Protein AF-A0A958VQB1-F1 (afdb_monomer_lite)

Foldseek 3Di:
DVVVVVVVVVVVVVVVVPDPPVPPDPDDDDDFDWPDKDFDPDDDPPDDGDIDTDTDDPDPPDDDDDDDD

pLDDT: mean 84.02, std 11.59, range [55.5, 96.25]

Sequence (69 aa):
MIKRILILTIVGLFLSACSLDDENNNYGYETLPIKSAVVPSEFQFGSVATVTVTYDLPSGCHHFHSLFY

Structure (mmCIF, N/CA/C/O backbone):
data_AF-A0A958VQB1-F1
#
_entry.id   AF-A0A958VQB1-F1
#
loop_
_atom_site.group_PDB
_atom_site.id
_atom_site.type_symbol
_atom_site.label_atom_id
_atom_site.label_alt_id
_atom_site.label_comp_id
_atom_site.label_asym_id
_atom_site.label_entity_id
_atom_site.label_seq_id
_atom_site.pdbx_PDB_ins_code
_atom_site.Cartn_x
_atom_site.Cartn_y
_atom_site.Cartn_z
_atom_site.occupancy
_atom_site.B_iso_or_equiv
_atom_site.auth_seq_id
_atom_site.auth_comp_id
_atom_site.auth_asym_id
_atom_site.auth_atom_id
_atom_site.pdbx_PDB_model_num
ATOM 1 N N . MET A 1 1 ? 8.845 -25.615 -57.888 1.00 61.16 1 MET A N 1
ATOM 2 C CA . MET A 1 1 ? 7.581 -25.609 -57.114 1.00 61.16 1 MET A CA 1
ATOM 3 C C . MET A 1 1 ? 7.809 -25.661 -55.600 1.00 61.16 1 MET A C 1
ATOM 5 O O . MET A 1 1 ? 7.253 -24.819 -54.911 1.00 61.16 1 MET A O 1
ATOM 9 N N . ILE A 1 2 ? 8.701 -26.520 -55.089 1.00 71.44 2 ILE A N 1
ATOM 10 C CA . ILE A 1 2 ? 9.033 -26.653 -53.649 1.00 71.44 2 ILE A CA 1
ATOM 11 C C . ILE A 1 2 ? 9.422 -25.338 -52.945 1.00 71.44 2 ILE A C 1
ATOM 13 O O . ILE A 1 2 ? 8.942 -25.084 -51.849 1.00 71.44 2 ILE A O 1
ATOM 17 N N . LYS A 1 3 ? 10.198 -24.444 -53.583 1.00 72.00 3 LYS A N 1
ATOM 18 C CA . LYS A 1 3 ? 10.556 -23.136 -52.989 1.00 72.00 3 LYS A CA 1
ATOM 19 C C . LYS A 1 3 ? 9.341 -22.251 -52.669 1.00 72.00 3 LYS A C 1
ATOM 21 O O . LYS A 1 3 ? 9.365 -21.534 -51.681 1.00 72.00 3 LYS A O 1
ATOM 26 N N . ARG A 1 4 ? 8.279 -22.306 -53.486 1.00 78.75 4 ARG A N 1
ATOM 27 C CA . ARG A 1 4 ? 7.050 -21.520 -53.263 1.00 78.75 4 ARG A CA 1
ATOM 28 C C . ARG A 1 4 ? 6.196 -22.118 -52.146 1.00 78.75 4 ARG A C 1
ATOM 30 O O . ARG A 1 4 ? 5.630 -21.373 -51.361 1.00 78.75 4 ARG A O 1
ATOM 37 N N . ILE A 1 5 ? 6.163 -23.448 -52.065 1.00 83.69 5 ILE A N 1
ATOM 38 C CA . ILE A 1 5 ? 5.488 -24.184 -50.990 1.00 83.69 5 ILE A CA 1
ATOM 39 C C . ILE A 1 5 ? 6.174 -23.888 -49.655 1.00 83.69 5 ILE A C 1
ATOM 41 O O . ILE A 1 5 ? 5.499 -23.518 -48.709 1.00 83.69 5 ILE A O 1
ATOM 45 N N . LEU A 1 6 ? 7.508 -23.930 -49.610 1.00 87.62 6 LEU A N 1
ATOM 46 C CA . LEU A 1 6 ? 8.279 -23.629 -48.403 1.00 87.62 6 LEU A CA 1
ATOM 47 C C . LEU A 1 6 ? 8.019 -22.205 -47.886 1.00 87.62 6 LEU A C 1
ATOM 49 O O . LEU A 1 6 ? 7.823 -22.020 -46.691 1.00 87.62 6 LEU A O 1
ATOM 53 N N . ILE A 1 7 ? 7.963 -21.215 -48.784 1.00 88.56 7 ILE A N 1
ATOM 54 C CA . ILE A 1 7 ? 7.642 -19.824 -48.428 1.00 88.56 7 ILE A CA 1
ATOM 55 C C . ILE A 1 7 ? 6.213 -19.712 -47.883 1.00 88.56 7 ILE A C 1
ATOM 57 O O . ILE A 1 7 ? 6.005 -19.048 -46.874 1.00 88.56 7 ILE A O 1
ATOM 61 N N . LEU A 1 8 ? 5.238 -20.382 -48.504 1.00 86.81 8 LEU A N 1
ATOM 62 C CA . LEU A 1 8 ? 3.851 -20.389 -48.027 1.00 86.81 8 LEU A CA 1
ATOM 63 C C . LEU A 1 8 ? 3.712 -21.056 -46.655 1.00 86.81 8 LEU A C 1
ATOM 65 O O . LEU A 1 8 ? 2.996 -20.538 -45.804 1.00 86.81 8 LEU A O 1
ATOM 69 N N . THR A 1 9 ? 4.422 -22.159 -46.413 1.00 85.31 9 THR A N 1
ATOM 70 C CA . THR A 1 9 ? 4.437 -22.831 -45.106 1.00 85.31 9 THR A CA 1
ATOM 71 C C . THR A 1 9 ? 5.082 -21.952 -44.035 1.00 85.31 9 THR A C 1
ATOM 73 O O . THR A 1 9 ? 4.557 -21.852 -42.932 1.00 85.31 9 THR A O 1
ATOM 76 N N . ILE A 1 10 ? 6.176 -21.264 -44.372 1.00 86.88 10 ILE A N 1
ATOM 77 C CA . ILE A 1 10 ? 6.845 -20.310 -43.481 1.00 86.88 10 ILE A CA 1
ATOM 78 C C . ILE A 1 10 ? 5.919 -19.145 -43.121 1.00 86.88 10 ILE A C 1
ATOM 80 O O . ILE A 1 10 ? 5.757 -18.840 -41.944 1.00 86.88 10 ILE A O 1
ATOM 84 N N . VAL A 1 11 ? 5.266 -18.529 -44.108 1.00 86.75 11 VAL A N 1
ATOM 85 C CA . VAL A 1 11 ? 4.337 -17.414 -43.873 1.00 86.75 11 VAL A CA 1
ATOM 86 C C . VAL A 1 11 ? 3.132 -17.875 -43.052 1.00 86.75 11 VAL A C 1
ATOM 88 O O . VAL A 1 11 ? 2.735 -17.178 -42.124 1.00 86.75 11 VAL A O 1
ATOM 91 N N . GLY A 1 12 ? 2.594 -19.067 -43.326 1.00 85.19 12 GLY A N 1
ATOM 92 C CA . GLY A 1 12 ? 1.519 -19.658 -42.527 1.00 85.19 12 GLY A CA 1
ATOM 93 C C . GLY A 1 12 ? 1.911 -19.865 -41.061 1.00 85.19 12 GLY A C 1
ATOM 94 O O . GLY A 1 12 ? 1.124 -19.543 -40.176 1.00 85.19 12 GLY A O 1
ATOM 95 N N . LEU A 1 13 ? 3.144 -20.316 -40.800 1.00 82.19 13 LEU A N 1
ATOM 96 C CA . LEU A 1 13 ? 3.648 -20.531 -39.442 1.00 82.19 13 LEU A CA 1
ATOM 97 C C . LEU A 1 13 ? 3.801 -19.214 -38.661 1.00 82.19 13 LEU A C 1
ATOM 99 O O . LEU A 1 13 ? 3.440 -19.150 -37.486 1.00 82.19 13 LEU A O 1
ATOM 103 N N . PHE A 1 14 ? 4.278 -18.150 -39.316 1.00 79.75 14 PHE A N 1
ATOM 104 C CA . PHE A 1 14 ? 4.381 -16.820 -38.702 1.00 79.75 14 PHE A CA 1
ATOM 105 C C . PHE A 1 14 ? 3.012 -16.209 -38.381 1.00 79.75 14 PHE A C 1
ATOM 107 O O . PHE A 1 14 ? 2.870 -15.545 -37.359 1.00 79.75 14 PHE A O 1
ATOM 114 N N . LEU A 1 15 ? 1.997 -16.460 -39.212 1.00 76.25 15 LEU A N 1
ATOM 115 C CA . LEU A 1 15 ? 0.632 -15.984 -38.965 1.00 76.25 15 LEU A CA 1
ATOM 116 C C . LEU A 1 15 ? -0.067 -16.763 -37.838 1.00 76.25 15 LEU A C 1
ATOM 118 O O . LEU A 1 15 ? -0.900 -16.192 -37.142 1.00 76.25 15 LEU A O 1
ATOM 122 N N . SER A 1 16 ? 0.295 -18.031 -37.614 1.00 70.25 16 SER A N 1
ATOM 123 C CA . SER A 1 16 ? -0.214 -18.837 -36.490 1.00 70.25 16 SER A CA 1
ATOM 124 C C . SER A 1 16 ? 0.498 -18.596 -35.154 1.00 70.25 16 SER A C 1
ATOM 126 O O . SER A 1 16 ? 0.049 -19.104 -34.134 1.00 70.25 16 SER A O 1
ATOM 128 N N . ALA A 1 17 ? 1.612 -17.855 -35.139 1.00 68.44 17 ALA A N 1
ATOM 129 C CA . ALA A 1 17 ? 2.383 -17.595 -33.920 1.00 68.44 17 ALA A CA 1
ATOM 130 C C . ALA A 1 17 ? 1.730 -16.551 -32.992 1.00 68.44 17 ALA A C 1
ATOM 132 O O . ALA A 1 17 ? 2.164 -16.389 -31.853 1.00 68.44 17 ALA A O 1
ATOM 133 N N . CYS A 1 18 ? 0.695 -15.845 -33.459 1.00 67.19 18 CYS A N 1
ATOM 134 C CA . CYS A 1 18 ? -0.120 -14.992 -32.604 1.00 67.19 18 CYS A CA 1
ATOM 135 C C . CYS A 1 18 ? -1.088 -15.883 -31.813 1.00 67.19 18 CYS A C 1
ATOM 137 O O . CYS A 1 18 ? -2.151 -16.272 -32.294 1.00 67.19 18 CYS A O 1
ATOM 139 N N . SER A 1 19 ? -0.648 -16.265 -30.618 1.00 65.56 19 SER A N 1
ATOM 140 C CA . SER A 1 19 ? -1.467 -16.930 -29.614 1.00 65.56 19 SER A CA 1
ATOM 141 C C . SER A 1 19 ? -2.539 -15.950 -29.130 1.00 65.56 19 SER A C 1
ATOM 143 O O . SER A 1 19 ? -2.212 -14.871 -28.651 1.00 65.56 19 SER A O 1
ATOM 145 N N . LEU A 1 20 ? -3.813 -16.326 -29.253 1.00 60.97 20 LEU A N 1
ATOM 146 C CA . LEU A 1 20 ? -4.911 -15.645 -28.555 1.00 60.97 20 LEU A CA 1
ATOM 147 C C . LEU A 1 20 ? -5.010 -16.091 -27.085 1.00 60.97 20 LEU A C 1
ATOM 149 O O . LEU A 1 20 ? -5.851 -15.582 -26.357 1.00 60.97 20 LEU A O 1
ATOM 153 N N . ASP A 1 21 ? -4.137 -17.006 -26.648 1.00 57.47 21 ASP A N 1
ATOM 154 C CA . ASP A 1 21 ? -4.042 -17.541 -25.283 1.00 57.47 21 ASP A CA 1
ATOM 155 C C . ASP A 1 21 ? -3.374 -16.547 -24.308 1.00 57.47 21 ASP A C 1
ATOM 157 O O . ASP A 1 21 ? -2.762 -16.926 -23.320 1.00 57.47 21 ASP A O 1
ATOM 161 N N . ASP A 1 22 ? -3.500 -15.245 -24.571 1.00 58.12 22 ASP A N 1
ATOM 162 C CA . ASP A 1 22 ? -3.233 -14.184 -23.593 1.00 58.12 22 ASP A CA 1
ATOM 163 C C . ASP A 1 22 ? -4.517 -13.867 -22.796 1.00 58.12 22 ASP A C 1
ATOM 165 O O . ASP A 1 22 ? -4.770 -12.733 -22.393 1.00 58.12 22 ASP A O 1
ATOM 169 N N . GLU A 1 23 ? -5.367 -14.875 -22.557 1.00 55.50 23 GLU A N 1
ATOM 170 C CA . GLU A 1 23 ? -6.501 -14.759 -21.627 1.00 55.50 23 GLU A CA 1
ATOM 171 C C . GLU A 1 23 ? -6.041 -14.738 -20.162 1.00 55.50 23 GLU A C 1
ATOM 173 O O . GLU A 1 23 ? -6.809 -14.408 -19.255 1.00 55.50 23 GLU A O 1
ATOM 178 N N . ASN A 1 24 ? -4.764 -15.033 -19.907 1.00 58.50 24 ASN A N 1
ATOM 179 C CA . ASN A 1 24 ? -4.175 -14.843 -18.598 1.00 58.50 24 ASN A CA 1
ATOM 180 C C . ASN A 1 24 ? -3.722 -13.390 -18.466 1.00 58.50 24 ASN A C 1
ATOM 182 O O . ASN A 1 24 ? -2.568 -13.058 -18.714 1.00 58.50 24 ASN A O 1
ATOM 186 N N . ASN A 1 25 ? -4.678 -12.533 -18.110 1.00 62.44 25 ASN A N 1
ATOM 187 C CA . ASN A 1 25 ? -4.481 -11.224 -17.504 1.00 62.44 25 ASN A CA 1
ATOM 188 C C . ASN A 1 25 ? -3.026 -10.992 -17.040 1.00 62.44 25 ASN A C 1
ATOM 190 O O . ASN A 1 25 ? -2.614 -11.475 -15.985 1.00 62.44 25 ASN A O 1
ATOM 194 N N . ASN A 1 26 ? -2.251 -10.264 -17.853 1.00 72.31 26 ASN A N 1
ATOM 195 C CA . ASN A 1 26 ? -0.823 -9.987 -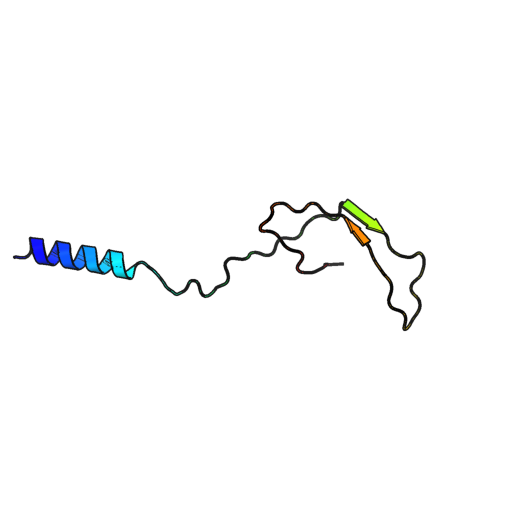17.653 1.00 72.31 26 ASN A CA 1
ATOM 196 C C . ASN A 1 26 ? -0.575 -8.997 -16.493 1.00 72.31 26 ASN A C 1
ATOM 198 O O . ASN A 1 26 ? 0.209 -8.057 -16.614 1.00 72.31 26 ASN A O 1
ATOM 202 N N . TYR A 1 27 ? -1.273 -9.161 -15.371 1.00 79.06 27 TYR A N 1
ATOM 203 C CA . TYR A 1 27 ? -1.009 -8.443 -14.136 1.00 79.06 27 TYR A CA 1
ATOM 204 C C . TYR A 1 27 ? -0.317 -9.371 -13.137 1.00 79.06 27 TYR A C 1
ATOM 206 O O . TYR A 1 27 ? -0.727 -10.506 -12.902 1.00 79.06 27 TYR A O 1
ATOM 214 N N . GLY A 1 28 ? 0.764 -8.870 -12.550 1.00 85.19 28 GLY A N 1
ATOM 215 C CA . GLY A 1 28 ? 1.421 -9.487 -11.407 1.00 85.19 28 GLY A CA 1
ATOM 216 C C . GLY A 1 28 ? 0.971 -8.809 -10.120 1.00 85.19 28 GLY A C 1
ATOM 217 O O . GLY A 1 28 ? 0.659 -7.618 -10.113 1.00 85.19 28 GLY A O 1
ATOM 218 N N . TYR A 1 29 ? 0.968 -9.564 -9.027 1.00 88.38 29 TYR A N 1
ATOM 219 C CA . TYR A 1 29 ? 0.868 -8.991 -7.691 1.00 88.38 29 TYR A CA 1
ATOM 220 C C . TYR A 1 29 ? 2.265 -8.851 -7.109 1.00 88.38 29 TYR A C 1
ATOM 222 O O . TYR A 1 29 ? 3.028 -9.816 -7.087 1.00 88.38 29 TYR A O 1
ATOM 230 N N . GLU A 1 30 ? 2.573 -7.667 -6.597 1.00 88.06 30 GLU A N 1
ATOM 231 C CA . GLU A 1 30 ? 3.747 -7.454 -5.764 1.00 88.06 30 GLU A CA 1
ATOM 232 C C . GLU A 1 30 ? 3.343 -6.823 -4.435 1.00 88.06 30 GLU A C 1
ATOM 234 O O . GLU A 1 30 ? 2.385 -6.052 -4.343 1.00 88.06 30 GLU A O 1
ATOM 239 N N . THR A 1 31 ? 4.078 -7.171 -3.385 1.00 90.75 31 THR A N 1
ATOM 240 C CA . THR A 1 31 ? 3.905 -6.577 -2.063 1.00 90.75 31 THR A CA 1
ATOM 241 C C . THR A 1 31 ? 4.738 -5.311 -1.966 1.00 90.75 31 THR A C 1
ATOM 243 O O . THR A 1 31 ? 5.962 -5.365 -2.101 1.00 90.75 31 THR A O 1
ATOM 246 N N . LEU A 1 32 ? 4.088 -4.188 -1.673 1.00 90.50 32 LEU A N 1
ATOM 247 C CA . LEU A 1 32 ? 4.755 -2.903 -1.495 1.00 90.50 32 LEU A CA 1
ATOM 248 C C . LEU A 1 32 ? 4.968 -2.588 -0.009 1.00 90.50 32 LEU A C 1
ATOM 250 O O . LEU A 1 32 ? 4.072 -2.833 0.804 1.00 90.50 32 LEU A O 1
ATOM 254 N N . PRO A 1 33 ? 6.124 -2.015 0.368 1.00 91.12 33 PRO A N 1
ATOM 255 C CA . PRO A 1 33 ? 6.353 -1.572 1.733 1.00 91.12 33 PRO A CA 1
ATOM 256 C C . PRO A 1 33 ? 5.474 -0.362 2.072 1.00 91.12 33 PRO A C 1
ATOM 258 O O . PRO A 1 33 ? 5.365 0.599 1.306 1.00 91.12 33 PRO A O 1
ATOM 261 N N . ILE A 1 34 ? 4.885 -0.386 3.266 1.00 91.44 34 ILE A N 1
ATOM 262 C CA . ILE A 1 34 ? 4.127 0.741 3.813 1.00 91.44 34 ILE A CA 1
ATOM 263 C C . ILE A 1 34 ? 5.110 1.791 4.339 1.00 91.44 34 ILE A C 1
ATOM 265 O O . ILE A 1 34 ? 5.977 1.482 5.155 1.00 91.44 34 ILE A O 1
ATOM 269 N N . LYS A 1 35 ? 4.953 3.049 3.912 1.00 94.00 35 LYS A N 1
ATOM 270 C CA . LYS A 1 35 ? 5.740 4.176 4.439 1.00 94.00 35 LYS A CA 1
ATOM 271 C C . LYS A 1 35 ? 5.228 4.660 5.785 1.00 94.00 35 LYS A C 1
ATOM 273 O O . LYS A 1 35 ? 6.015 4.977 6.671 1.00 94.00 35 LYS A O 1
ATOM 278 N N . SER A 1 36 ? 3.913 4.755 5.925 1.00 94.94 36 SER A N 1
ATOM 279 C CA . SER A 1 36 ? 3.264 5.130 7.177 1.00 94.94 36 SER A CA 1
ATOM 280 C C . SER A 1 36 ? 1.819 4.650 7.196 1.00 94.94 36 SER A C 1
ATOM 282 O O . SER A 1 36 ? 1.185 4.489 6.151 1.00 94.94 36 SER A O 1
ATOM 284 N N . ALA A 1 37 ? 1.296 4.441 8.400 1.00 93.50 37 ALA A N 1
ATOM 285 C CA . ALA A 1 37 ? -0.103 4.125 8.626 1.00 93.50 37 ALA A CA 1
ATOM 286 C C . ALA A 1 37 ? -0.639 4.980 9.774 1.00 93.50 37 ALA A C 1
ATOM 288 O O . ALA A 1 37 ? 0.007 5.123 10.813 1.00 93.50 37 ALA A O 1
ATOM 289 N N . VAL A 1 38 ? -1.825 5.544 9.573 1.00 96.25 38 VAL A N 1
ATOM 290 C CA . VAL A 1 38 ? -2.597 6.227 10.607 1.00 96.25 38 VAL A CA 1
ATOM 291 C C . VAL A 1 38 ? -3.763 5.318 10.957 1.00 96.25 38 VAL A C 1
ATOM 293 O O . VAL A 1 38 ? -4.690 5.139 10.166 1.00 96.25 38 VAL A O 1
ATOM 296 N N . VAL A 1 39 ? -3.671 4.727 12.142 1.00 93.44 39 VAL A N 1
ATOM 297 C CA . VAL A 1 39 ? -4.707 3.897 12.758 1.00 93.44 39 VAL A CA 1
ATOM 298 C C . VAL A 1 39 ? -5.370 4.673 13.895 1.00 93.44 39 VAL A C 1
ATOM 300 O O . VAL A 1 39 ? -4.709 5.493 14.541 1.00 93.44 39 VAL A O 1
ATOM 303 N N . PRO A 1 40 ? -6.667 4.444 14.149 1.00 94.31 40 PRO A N 1
ATOM 304 C CA . PRO A 1 40 ? -7.334 5.039 15.295 1.00 94.31 40 PRO A CA 1
ATOM 305 C C . PRO A 1 40 ? -6.717 4.527 16.600 1.00 94.31 40 PRO A C 1
ATOM 307 O O . PRO A 1 40 ? -6.173 3.424 16.664 1.00 94.31 40 PRO A O 1
ATOM 310 N N . SER A 1 41 ? -6.833 5.327 17.659 1.00 93.69 41 SER A N 1
ATOM 311 C CA . SER A 1 41 ? -6.353 4.957 18.995 1.00 93.69 41 SER A CA 1
ATOM 312 C C . SER A 1 41 ? -7.089 3.751 19.579 1.00 93.69 41 SER A C 1
ATOM 314 O O . SER A 1 41 ? -6.530 3.024 20.394 1.00 93.69 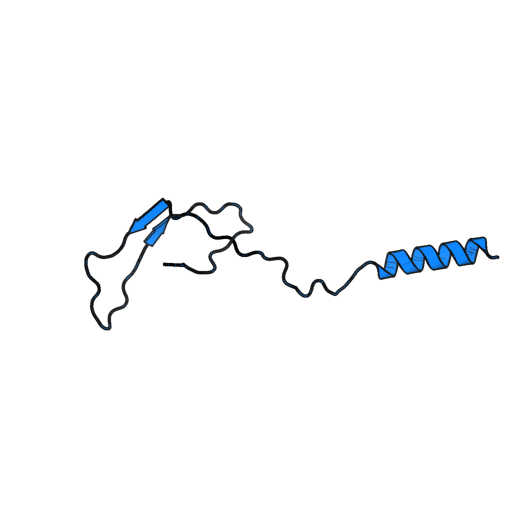41 SER A O 1
ATOM 316 N N . GLU A 1 42 ? -8.340 3.544 19.169 1.00 94.00 42 GLU A N 1
ATOM 317 C CA . GLU A 1 42 ? -9.187 2.440 19.601 1.00 94.00 42 GLU A CA 1
ATOM 318 C C . GLU A 1 42 ? -10.120 1.997 18.471 1.00 94.00 42 GLU A C 1
ATOM 320 O O . GLU A 1 42 ? -10.519 2.790 17.615 1.00 94.00 42 GLU A O 1
ATOM 325 N N . PHE A 1 43 ? -10.488 0.719 18.492 1.00 93.69 43 PHE A N 1
ATOM 326 C CA . PHE A 1 43 ? -11.512 0.165 17.617 1.00 93.69 43 PHE A CA 1
ATOM 327 C C . PHE A 1 43 ? -12.767 -0.099 18.441 1.00 93.69 43 PHE A C 1
ATOM 329 O O . PHE A 1 43 ? -12.721 -0.801 19.450 1.00 93.69 43 PHE A O 1
ATOM 336 N N . GLN A 1 44 ? -13.894 0.456 18.002 1.00 95.19 44 GLN A N 1
ATOM 337 C CA . GLN A 1 44 ? -15.185 0.225 18.642 1.00 95.19 44 GLN A CA 1
ATOM 338 C C . GLN A 1 44 ? -15.902 -0.934 17.953 1.00 95.19 44 GLN A C 1
ATOM 340 O O . GLN A 1 44 ? -16.044 -0.963 16.729 1.00 95.19 44 GLN A O 1
ATOM 345 N N . PHE A 1 45 ? -16.342 -1.908 18.749 1.00 95.50 45 PHE A N 1
ATOM 346 C CA . PHE A 1 45 ? -17.044 -3.078 18.239 1.00 95.50 45 PHE A CA 1
ATOM 347 C C . PHE A 1 45 ? -18.343 -2.671 17.532 1.00 95.50 45 PHE A C 1
ATOM 349 O O . PHE A 1 45 ? -19.140 -1.909 18.074 1.00 95.50 45 PHE A O 1
ATOM 356 N N . GLY A 1 46 ? -18.552 -3.192 16.322 1.00 95.31 46 GLY A N 1
ATOM 357 C CA . GLY A 1 46 ? -19.705 -2.853 15.482 1.00 95.31 46 GLY A CA 1
ATOM 358 C C . GLY A 1 46 ? -19.568 -1.545 14.694 1.00 95.31 46 GLY A C 1
ATOM 359 O O . GLY A 1 46 ? -20.463 -1.230 13.913 1.00 95.31 46 GLY A O 1
ATOM 360 N N . SER A 1 47 ? -18.460 -0.812 14.844 1.00 93.50 47 SER A N 1
ATOM 361 C CA . SER A 1 47 ? -18.195 0.432 14.114 1.00 93.50 47 SER A CA 1
ATOM 362 C C . SER A 1 47 ? -17.223 0.222 12.952 1.00 93.50 47 SER A C 1
ATOM 364 O O . SER A 1 47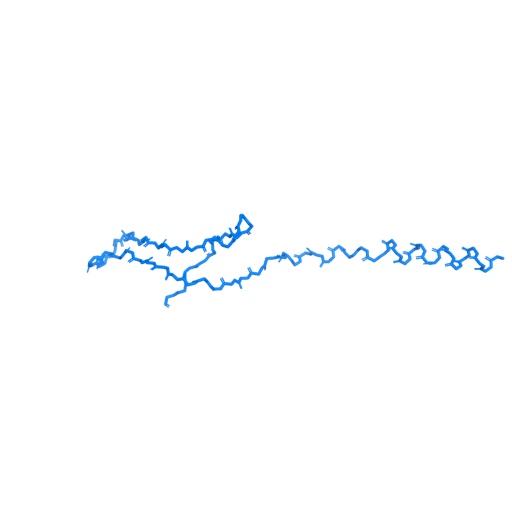 ? -16.310 -0.600 13.018 1.00 93.50 47 SER A O 1
ATOM 366 N N . VAL A 1 48 ? -17.390 1.015 11.890 1.00 93.38 48 VAL A N 1
ATOM 367 C CA . VAL A 1 48 ? -16.415 1.098 10.794 1.00 93.38 48 VAL A CA 1
ATOM 368 C C . VAL A 1 48 ? -15.338 2.105 11.179 1.00 93.38 48 VAL A C 1
ATOM 370 O O . VAL A 1 48 ? -15.632 3.273 11.424 1.00 93.38 48 VAL A O 1
ATOM 373 N N . ALA A 1 49 ? -14.091 1.646 11.225 1.00 92.88 49 ALA A N 1
ATOM 374 C CA . ALA A 1 49 ? -12.930 2.484 11.481 1.00 92.88 49 ALA A CA 1
ATOM 375 C C . ALA A 1 49 ? -12.177 2.779 10.179 1.00 92.88 49 ALA A C 1
ATOM 377 O O . ALA A 1 49 ? -11.977 1.890 9.351 1.00 92.88 49 ALA A O 1
ATOM 378 N N . THR A 1 50 ? -11.723 4.020 10.021 1.00 93.19 50 THR A N 1
ATOM 379 C CA . THR A 1 50 ? -10.897 4.427 8.880 1.00 93.19 50 THR A CA 1
ATOM 380 C C . THR A 1 50 ? -9.424 4.244 9.214 1.00 93.19 50 THR A C 1
ATOM 382 O O . THR A 1 50 ? -8.949 4.749 10.230 1.00 93.19 50 THR A O 1
ATOM 385 N N . VAL A 1 51 ? -8.698 3.561 8.332 1.00 93.00 51 VAL A N 1
ATOM 386 C CA . VAL A 1 51 ? -7.239 3.431 8.385 1.00 93.00 51 VAL A CA 1
ATOM 387 C C . VAL A 1 51 ? -6.661 4.052 7.124 1.00 93.00 51 VAL A C 1
ATOM 389 O O . VAL A 1 51 ? -7.064 3.700 6.017 1.00 93.00 51 VAL A O 1
ATOM 392 N N . THR A 1 52 ? -5.710 4.968 7.290 1.00 94.62 52 THR A N 1
ATOM 393 C CA . THR A 1 52 ? -5.045 5.636 6.166 1.00 94.62 52 THR A CA 1
ATOM 394 C C . THR A 1 52 ? -3.635 5.089 6.022 1.00 94.62 52 THR A C 1
ATOM 396 O O . THR A 1 52 ? -2.846 5.165 6.962 1.00 94.62 52 THR A O 1
ATOM 399 N N . VAL A 1 53 ? -3.306 4.562 4.843 1.00 92.94 53 VAL A N 1
ATOM 400 C CA . VAL A 1 53 ? -1.998 3.966 4.542 1.00 92.94 53 VAL A CA 1
A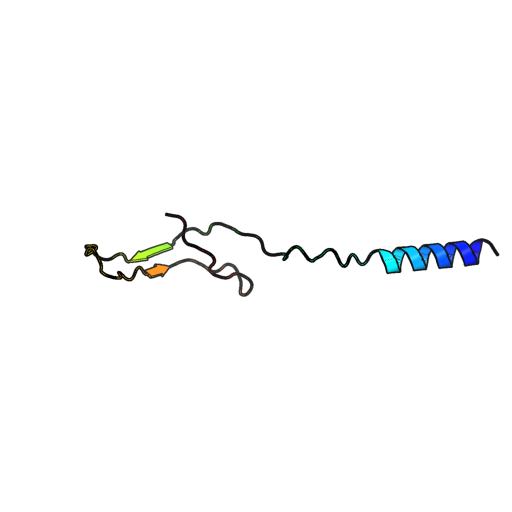TOM 401 C C . VAL A 1 53 ? -1.313 4.772 3.444 1.00 92.94 53 VAL A C 1
ATOM 403 O O . VAL A 1 53 ? -1.920 5.062 2.415 1.00 92.94 53 VAL A O 1
ATOM 406 N N . THR A 1 54 ? -0.043 5.109 3.655 1.00 94.25 54 THR A N 1
ATOM 407 C CA . THR A 1 54 ? 0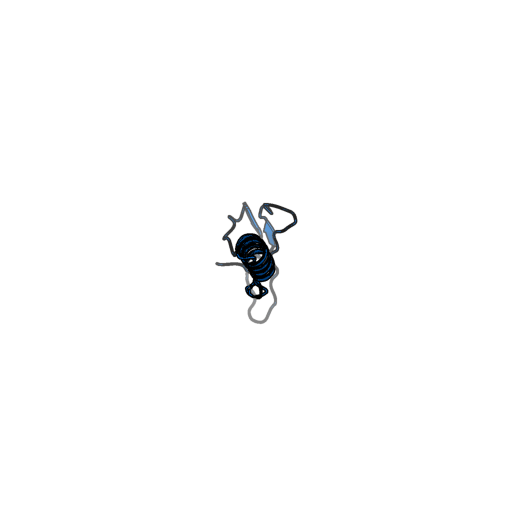.808 5.769 2.659 1.00 94.25 54 THR A CA 1
ATOM 408 C C . THR A 1 54 ? 1.799 4.760 2.095 1.00 94.25 54 THR A C 1
ATOM 410 O O . THR A 1 54 ? 2.529 4.114 2.850 1.00 94.25 54 THR A O 1
ATOM 413 N N . TYR A 1 55 ? 1.855 4.651 0.772 1.00 93.00 55 TYR A N 1
ATOM 414 C CA . TYR A 1 55 ? 2.794 3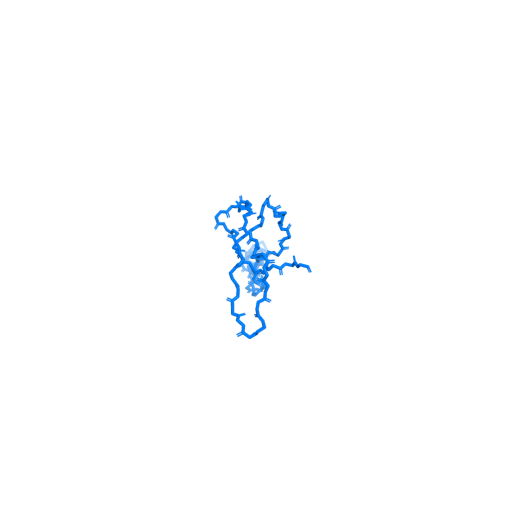.804 0.040 1.00 93.00 55 TYR A CA 1
ATOM 415 C C . TYR A 1 55 ? 3.183 4.485 -1.277 1.00 93.00 55 TYR A C 1
ATOM 417 O O . TYR A 1 55 ? 2.471 5.370 -1.756 1.00 93.00 55 TYR A O 1
ATOM 425 N N . ASP A 1 56 ? 4.322 4.092 -1.844 1.00 93.12 56 ASP A N 1
ATOM 426 C CA . ASP A 1 56 ? 4.737 4.574 -3.161 1.00 93.12 56 ASP A CA 1
ATOM 427 C C . ASP A 1 56 ? 4.086 3.719 -4.244 1.00 93.12 56 ASP A C 1
ATOM 429 O O . ASP A 1 56 ? 4.158 2.494 -4.189 1.00 93.12 56 ASP A O 1
ATOM 433 N N . LEU A 1 57 ? 3.484 4.362 -5.243 1.00 92.00 57 LEU A N 1
ATOM 434 C CA . LEU A 1 57 ? 3.001 3.668 -6.429 1.00 92.00 57 LEU A CA 1
ATOM 435 C C . LEU A 1 57 ? 4.135 3.610 -7.467 1.00 92.00 57 LEU A C 1
ATOM 437 O O . LEU A 1 57 ? 4.543 4.672 -7.945 1.00 92.00 57 LEU A O 1
ATOM 441 N N . PRO A 1 58 ? 4.637 2.421 -7.851 1.00 89.44 58 PRO A N 1
ATOM 442 C CA . PRO A 1 58 ? 5.814 2.319 -8.719 1.00 89.44 58 PRO A CA 1
ATOM 443 C C . PRO A 1 58 ? 5.615 2.946 -10.104 1.00 89.44 58 PRO A C 1
ATOM 445 O O . PRO A 1 58 ? 6.551 3.475 -10.698 1.00 89.44 58 PRO A O 1
ATOM 448 N N . SER A 1 59 ? 4.391 2.890 -10.637 1.00 90.50 59 SER A N 1
ATOM 449 C CA . SER A 1 59 ? 4.041 3.452 -11.946 1.00 90.50 59 SER A CA 1
ATOM 450 C C . SER A 1 59 ? 2.533 3.669 -12.077 1.00 90.50 59 SER A C 1
ATOM 452 O O . SER A 1 59 ? 1.766 3.017 -11.374 1.00 90.50 59 SER A O 1
ATOM 454 N N . GLY A 1 60 ? 2.093 4.411 -13.096 1.00 90.56 60 GLY A N 1
ATOM 455 C CA . GLY A 1 60 ? 0.667 4.546 -13.435 1.00 90.56 60 GLY A CA 1
ATOM 456 C C . GLY A 1 60 ? -0.064 3.244 -13.813 1.00 90.56 60 GLY A C 1
ATOM 457 O O . GLY A 1 60 ? -1.288 3.231 -13.787 1.00 90.56 60 GLY A O 1
ATOM 458 N N . CYS A 1 61 ? 0.655 2.157 -14.128 1.00 87.88 61 CYS A N 1
ATOM 459 C CA . CYS A 1 61 ? 0.075 0.831 -14.392 1.00 87.88 61 CYS A CA 1
ATOM 460 C C . CYS A 1 61 ? -0.170 -0.013 -13.126 1.00 87.88 61 CYS A C 1
ATOM 462 O O . CYS A 1 61 ? -0.692 -1.119 -13.228 1.00 87.88 61 CYS A O 1
ATOM 464 N N . HIS A 1 62 ? 0.248 0.464 -11.950 1.00 90.94 62 HIS A N 1
ATOM 465 C CA . HIS A 1 62 ? 0.012 -0.230 -10.686 1.00 90.94 62 HIS A CA 1
ATOM 466 C C . HIS A 1 62 ? -1.291 0.274 -10.057 1.00 90.94 62 HIS A C 1
ATOM 468 O O . HIS A 1 62 ? -1.613 1.462 -10.132 1.00 90.94 62 HIS A O 1
ATOM 474 N N . HIS A 1 63 ? -2.017 -0.618 -9.385 1.00 89.31 63 HIS A N 1
ATOM 475 C CA . HIS A 1 63 ? -3.246 -0.287 -8.670 1.00 89.31 63 HIS A CA 1
ATOM 476 C C . HIS A 1 63 ? -3.297 -1.010 -7.329 1.00 89.31 63 HIS A C 1
ATOM 478 O O . HIS A 1 63 ? -2.728 -2.088 -7.161 1.00 89.31 63 HIS A O 1
ATOM 484 N N . PHE A 1 64 ? -4.002 -0.412 -6.373 1.00 89.38 64 PHE A N 1
ATOM 485 C CA . PHE A 1 64 ? -4.238 -1.038 -5.083 1.00 89.38 64 PHE A CA 1
ATOM 486 C C . PHE A 1 64 ? -5.081 -2.309 -5.249 1.00 89.38 64 PHE A C 1
ATOM 488 O O . PHE A 1 64 ? -6.184 -2.250 -5.792 1.00 89.38 64 PHE A O 1
ATOM 495 N N . HIS A 1 65 ? -4.568 -3.440 -4.763 1.00 87.94 65 HIS A N 1
ATOM 496 C CA . HIS A 1 65 ? -5.274 -4.721 -4.789 1.00 87.94 65 HIS A CA 1
ATOM 497 C C . HIS A 1 65 ? -5.828 -5.106 -3.414 1.00 87.94 65 HIS A C 1
ATOM 499 O O . HIS A 1 65 ? -7.030 -5.307 -3.259 1.00 87.94 65 HIS A O 1
ATOM 505 N N . SER A 1 66 ? -4.952 -5.212 -2.415 1.00 87.69 66 SER A N 1
ATOM 506 C CA . SER A 1 66 ? -5.308 -5.583 -1.047 1.00 87.69 66 SER A CA 1
ATOM 507 C C . SER A 1 66 ? -4.239 -5.112 -0.057 1.00 87.69 66 SER A C 1
ATOM 509 O O . SER A 1 66 ? -3.122 -4.759 -0.440 1.00 87.69 66 SER A O 1
ATOM 511 N N . LEU A 1 67 ? -4.593 -5.101 1.229 1.00 81.06 67 LEU A N 1
ATOM 512 C CA . LEU A 1 67 ? -3.653 -4.925 2.334 1.00 81.06 67 LEU A CA 1
ATOM 513 C C . LEU A 1 67 ? -3.391 -6.295 2.965 1.00 81.06 67 LEU A C 1
ATOM 515 O O . LEU A 1 67 ? -4.341 -6.996 3.313 1.00 81.06 67 LEU A O 1
ATOM 519 N N . PHE A 1 68 ? -2.119 -6.648 3.138 1.00 74.62 68 PHE A N 1
ATOM 520 C CA . PHE A 1 68 ? -1.694 -7.786 3.956 1.00 74.62 68 PHE A CA 1
ATOM 521 C C . PHE A 1 68 ? -1.206 -7.247 5.310 1.00 74.62 68 PHE A C 1
ATOM 523 O O . PHE A 1 68 ? -0.354 -6.356 5.325 1.00 74.62 68 PHE A O 1
ATOM 530 N N . TYR A 1 69 ? -1.781 -7.737 6.417 1.00 65.00 69 TYR A N 1
ATOM 531 C CA . TYR A 1 69 ? -1.506 -7.313 7.800 1.00 65.00 69 TYR A CA 1
ATOM 532 C C . TYR A 1 69 ? -1.144 -8.499 8.698 1.00 65.00 69 TYR A C 1
ATOM 534 O O . TYR A 1 69 ? -1.614 -9.622 8.405 1.00 65.00 69 TYR A O 1
#

Radius of gyration: 25.7 Å; chains: 1; bounding box: 30×33×77 Å

Secondary structure (DSSP, 8-state):
-HHHHHHHHHHHHHHHT--S---S------PPPEEEEE--S---TTPPPP-EEEE---STT--------